Protein AF-A0A396YPC4-F1 (afdb_monomer)

Secondary structure (DSSP, 8-state):
---EEEEEEE-SS-EEEEEEEETTSTTGGG-THHHHHHHHH-GGGTGGGEETT-PPPS----HHHHHHHHHTT----EEETTEEE--TT--B-TTS-BHHHHHHHHHHHHHHHHHHHHHHHTTTHHHHHHHHHTTPPPPSS--EEEEEESSSEEEEETTT--EEEE----

Radius of gyration: 23.17 Å; Cα contacts (8 Å, |Δi|>4): 191; chains: 1; bounding box: 54×30×63 Å

Mean predicted aligned error: 7.87 Å

pLDDT: mean 87.9, std 7.68, range [38.22, 97.25]

Foldseek 3Di:
DFDKDWDWDDDPPDIHGQDIGTPPPPLVVLPLSSVVSCCVPPVVLQVVFWDPPDWDDPDDDDSVVSVVCLVQQHWDWRDDPGITGGDSQQGAHNVGHRPVVVVVVVVCVVCVVVVVVVCVVVVVVVVVVVCVVVVHDDDPDWDWDFDDDDQATWIATDPPRDIDGDHPPD

Solvent-accessible surface area (backbone atoms only — not comparable to full-atom values): 10362 Å² total; per-residue (Å²): 133,89,58,72,40,80,43,68,50,76,59,102,89,50,76,43,80,69,51,78,42,56,64,84,45,83,52,62,93,39,45,62,62,62,55,51,52,42,48,75,76,46,45,75,78,48,52,87,36,48,47,82,96,49,72,70,71,94,76,80,71,53,40,67,54,43,44,54,39,46,77,67,20,48,72,62,70,46,70,57,94,72,45,32,25,50,45,88,78,56,34,40,32,81,85,64,45,47,36,54,62,50,52,52,50,50,53,48,63,66,44,50,61,55,54,52,48,49,39,58,77,54,68,40,47,72,60,53,49,54,29,56,80,68,75,41,84,78,69,99,68,88,53,75,40,84,77,47,79,69,96,33,44,27,34,29,34,71,90,80,63,52,72,45,82,47,59,92,84,128

Nearest PDB structures (foldseek):
  6sve-assembly1_A  TM=3.864E-01  e=3.825E+00  Homo sapiens

Sequence (170 aa):
MRILLLFIFFNPEFAYLIDIRPHNEDYVFAKKQLIEILYSNWPELLEPFRLRGIGRGSLEPNEENRQKLRKLGLNLMITIEDKVYAPIGGGMSSNGTNIMDVFEVDRMLDILPLIQKYFEDTNFNEIKTAFQDNNIPIPTKFELRLVGLGDGFVFREMSSGIQFHWNFSS

Organism: NCBI:txid2202203

Structure (mmCIF, N/CA/C/O backbone):
data_AF-A0A396YPC4-F1
#
_entry.id   AF-A0A396YPC4-F1
#
loop_
_atom_site.group_PDB
_atom_site.id
_atom_site.type_symbol
_atom_site.label_atom_id
_atom_site.label_alt_id
_atom_site.label_comp_id
_atom_site.label_asym_id
_atom_site.label_entity_id
_atom_site.label_seq_id
_atom_site.pdbx_PDB_ins_code
_atom_site.Cartn_x
_atom_site.Cartn_y
_atom_site.Cartn_z
_atom_site.occupancy
_atom_site.B_iso_or_equiv
_atom_site.auth_seq_id
_atom_site.auth_comp_id
_atom_site.auth_asym_id
_atom_site.auth_atom_id
_atom_site.pdbx_PDB_model_num
ATOM 1 N N . MET A 1 1 ? -32.666 -14.624 0.955 1.00 60.09 1 MET A N 1
ATOM 2 C CA . MET A 1 1 ? -31.293 -15.131 0.736 1.00 60.09 1 MET A CA 1
ATOM 3 C C . MET A 1 1 ? -30.358 -14.334 1.633 1.00 60.09 1 MET A C 1
ATOM 5 O O . MET A 1 1 ? -30.443 -13.114 1.598 1.00 60.09 1 MET A O 1
ATOM 9 N N . ARG A 1 2 ? -29.560 -14.975 2.499 1.00 79.12 2 ARG A N 1
ATOM 10 C CA . ARG A 1 2 ? -28.564 -14.269 3.326 1.00 79.12 2 ARG A CA 1
ATOM 11 C C . ARG A 1 2 ? -27.284 -14.134 2.501 1.00 79.12 2 ARG A C 1
ATOM 13 O O . ARG A 1 2 ? -26.717 -15.151 2.124 1.00 79.12 2 ARG A O 1
ATOM 20 N N . ILE A 1 3 ? -26.883 -12.906 2.182 1.00 93.00 3 ILE A N 1
ATOM 21 C CA . ILE A 1 3 ? -25.606 -12.622 1.513 1.00 93.00 3 ILE A CA 1
ATOM 22 C C . ILE A 1 3 ? -24.554 -12.459 2.608 1.00 93.00 3 ILE A C 1
ATOM 24 O O . ILE A 1 3 ? -24.778 -11.715 3.566 1.00 93.00 3 ILE A O 1
ATOM 28 N N . LEU A 1 4 ? -23.442 -13.177 2.482 1.00 96.06 4 LEU A N 1
ATOM 29 C CA . LEU A 1 4 ? -22.326 -13.131 3.421 1.00 96.06 4 LEU A CA 1
ATOM 30 C C . LEU A 1 4 ? -21.133 -12.419 2.781 1.00 96.06 4 LEU A C 1
ATOM 32 O O . LEU A 1 4 ? -20.918 -12.514 1.574 1.00 96.06 4 LEU A O 1
ATOM 36 N N . LEU A 1 5 ? -20.373 -11.723 3.615 1.00 96.00 5 LEU A N 1
ATOM 37 C CA . LEU A 1 5 ? -19.091 -11.114 3.311 1.00 96.00 5 LEU A CA 1
ATOM 38 C C . LEU A 1 5 ? -17.990 -11.923 3.985 1.00 96.00 5 LEU A C 1
ATOM 40 O O . LEU A 1 5 ? -18.077 -12.241 5.171 1.00 96.00 5 LEU A O 1
ATOM 44 N N . LEU A 1 6 ? -16.961 -12.231 3.207 1.00 96.62 6 LEU A N 1
ATOM 45 C CA . LEU A 1 6 ? -15.758 -12.916 3.644 1.00 96.62 6 LEU A CA 1
ATOM 46 C C . LEU A 1 6 ? -14.658 -11.874 3.853 1.00 96.62 6 LEU A C 1
ATOM 48 O O . LEU A 1 6 ? -14.280 -11.186 2.905 1.00 96.62 6 LEU A O 1
ATOM 52 N N . PHE A 1 7 ? -14.157 -11.754 5.080 1.00 96.19 7 PHE A N 1
ATOM 53 C CA . PHE A 1 7 ? -13.071 -10.839 5.418 1.00 96.19 7 PHE A CA 1
ATOM 54 C C . PHE A 1 7 ? -11.758 -11.610 5.499 1.00 96.19 7 PHE A C 1
ATOM 56 O O . PHE A 1 7 ? -11.614 -12.523 6.313 1.00 96.19 7 PHE A O 1
ATOM 63 N N . ILE A 1 8 ? -10.804 -11.234 4.647 1.00 95.69 8 ILE A N 1
ATOM 64 C CA . ILE A 1 8 ? -9.475 -11.845 4.568 1.00 95.69 8 ILE A CA 1
ATOM 65 C C . ILE A 1 8 ? -8.421 -10.740 4.599 1.00 95.69 8 ILE A C 1
ATOM 67 O O . ILE A 1 8 ? -8.576 -9.716 3.932 1.00 95.69 8 ILE A O 1
ATOM 71 N N . PHE A 1 9 ? -7.350 -10.962 5.357 1.00 93.88 9 PHE A N 1
ATOM 72 C CA . PHE A 1 9 ? -6.123 -10.174 5.274 1.00 93.88 9 PHE A CA 1
ATOM 73 C C . PHE A 1 9 ? -5.090 -10.933 4.444 1.00 93.88 9 PHE A C 1
ATOM 75 O O . PHE A 1 9 ? -4.918 -12.134 4.630 1.00 93.88 9 PHE A O 1
ATOM 82 N N . PHE A 1 10 ? -4.395 -10.242 3.547 1.00 91.81 10 PHE A N 1
ATOM 83 C CA . PHE A 1 10 ? -3.354 -10.836 2.713 1.00 91.81 10 PHE A CA 1
ATOM 84 C C . PHE A 1 10 ? -1.998 -10.233 3.054 1.00 91.81 10 PHE A C 1
ATOM 86 O O . PHE A 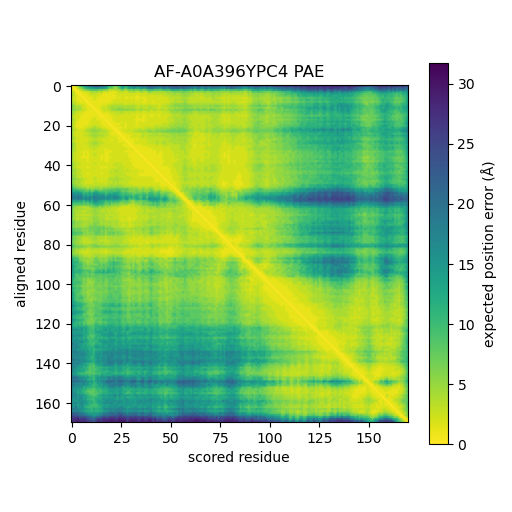1 10 ? -1.878 -9.023 3.245 1.00 91.81 10 PHE A O 1
ATOM 93 N N . ASN A 1 11 ? -0.975 -11.077 3.062 1.00 88.69 11 ASN A N 1
ATOM 94 C CA . ASN A 1 11 ? 0.405 -10.663 2.844 1.00 88.69 11 ASN A CA 1
ATOM 95 C C . ASN A 1 11 ? 0.951 -11.430 1.614 1.00 88.69 11 ASN A C 1
ATOM 97 O O . ASN A 1 11 ? 0.205 -12.216 1.023 1.00 88.69 11 ASN A O 1
ATOM 101 N N . PRO A 1 12 ? 2.208 -11.212 1.187 1.00 88.06 12 PRO A N 1
ATOM 102 C CA . PRO A 1 12 ? 2.747 -11.883 0.001 1.00 88.06 12 PRO A CA 1
ATOM 103 C C . PRO A 1 12 ? 2.733 -13.421 0.049 1.00 88.06 12 PRO A C 1
ATOM 105 O O . PRO A 1 12 ? 2.775 -14.053 -1.002 1.00 88.06 12 PRO A O 1
ATOM 108 N N . GLU A 1 13 ? 2.668 -14.027 1.237 1.00 93.44 13 GLU A N 1
ATOM 109 C CA . GLU A 1 13 ? 2.806 -15.478 1.429 1.00 93.44 13 GLU A CA 1
ATOM 110 C C . GLU A 1 13 ? 1.497 -16.167 1.849 1.00 93.44 13 GLU A C 1
ATOM 112 O O . GLU A 1 13 ? 1.268 -17.332 1.523 1.00 93.44 13 GLU A O 1
ATOM 117 N N . PHE A 1 14 ? 0.622 -15.463 2.568 1.00 95.62 14 PHE A N 1
ATOM 118 C CA . PHE A 1 14 ? -0.506 -16.043 3.287 1.00 95.62 14 PHE A CA 1
ATOM 119 C C . PHE A 1 14 ? -1.787 -15.215 3.154 1.00 95.62 14 PHE A C 1
ATOM 121 O O . PHE A 1 14 ? -1.784 -13.984 3.068 1.00 95.62 14 PHE A O 1
ATOM 128 N N . ALA A 1 15 ? -2.909 -15.931 3.224 1.00 96.56 15 ALA A N 1
ATOM 129 C CA . ALA A 1 15 ? -4.252 -15.382 3.343 1.00 96.56 15 ALA A CA 1
ATOM 130 C C . ALA A 1 15 ? -4.836 -15.761 4.712 1.00 96.56 15 ALA A C 1
ATOM 132 O O . ALA A 1 15 ? -5.013 -16.941 5.017 1.00 96.56 15 ALA A O 1
ATOM 133 N N . TYR A 1 16 ? -5.155 -14.761 5.528 1.00 96.12 16 TYR A N 1
ATOM 134 C CA . TYR A 1 16 ? -5.669 -14.924 6.884 1.00 96.12 16 TYR A CA 1
ATOM 135 C C . TYR A 1 16 ? -7.173 -14.687 6.887 1.00 96.12 16 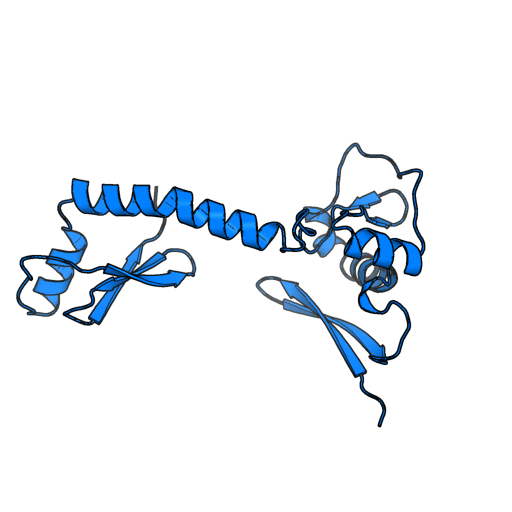TYR A C 1
ATOM 137 O O . TYR A 1 16 ? -7.638 -13.562 6.689 1.00 96.12 16 TYR A O 1
ATOM 145 N N . LEU A 1 17 ? -7.941 -15.752 7.109 1.00 97.12 17 LEU A N 1
ATOM 146 C CA . LEU A 1 17 ? -9.380 -15.651 7.317 1.00 97.12 17 LEU A CA 1
ATOM 147 C C . LEU A 1 17 ? -9.649 -14.909 8.630 1.00 97.12 17 LEU A C 1
ATOM 149 O O . LEU A 1 17 ? -9.339 -15.425 9.700 1.00 97.12 17 LEU A O 1
ATOM 153 N N . ILE A 1 18 ? -10.238 -13.718 8.541 1.00 96.88 18 ILE A N 1
ATOM 154 C CA . ILE A 1 18 ? -10.585 -12.917 9.717 1.00 96.88 18 ILE A CA 1
ATOM 155 C C . ILE A 1 18 ? -11.963 -13.329 10.222 1.00 96.88 18 ILE A C 1
ATOM 157 O O . ILE A 1 18 ? -12.121 -13.683 11.386 1.00 96.88 18 ILE A O 1
ATOM 161 N N . ASP A 1 19 ? -12.974 -13.244 9.352 1.00 97.25 19 ASP A N 1
ATOM 162 C CA . ASP A 1 19 ? -14.366 -13.455 9.744 1.00 97.25 19 ASP A CA 1
ATOM 163 C C . ASP A 1 19 ? -15.300 -13.641 8.535 1.00 97.25 19 ASP A C 1
ATOM 165 O O . ASP A 1 19 ? -14.961 -13.301 7.396 1.00 97.25 19 ASP A O 1
ATOM 169 N N . ILE A 1 20 ? -16.509 -14.136 8.799 1.00 96.81 20 ILE A N 1
ATOM 170 C CA . ILE A 1 20 ? -17.614 -14.228 7.843 1.00 96.81 20 ILE A CA 1
ATOM 171 C C . ILE A 1 20 ? -18.832 -13.528 8.446 1.00 96.81 20 ILE A C 1
ATOM 173 O O . ILE A 1 20 ? -19.405 -13.987 9.434 1.00 96.81 20 ILE A O 1
ATOM 177 N N . ARG A 1 21 ? -19.265 -12.426 7.830 1.00 95.69 21 ARG A N 1
ATOM 178 C CA . ARG A 1 21 ? -20.325 -11.559 8.370 1.00 95.69 21 ARG A CA 1
ATOM 179 C C . ARG A 1 21 ? -21.496 -11.382 7.405 1.00 95.69 21 ARG A C 1
ATOM 181 O O . ARG A 1 21 ? -21.303 -11.463 6.193 1.00 95.69 21 ARG A O 1
ATOM 188 N N . PRO A 1 22 ? -22.721 -11.116 7.887 1.00 95.56 22 PRO A N 1
ATOM 189 C CA . PRO A 1 22 ? -23.830 -10.735 7.018 1.00 95.56 22 PRO A CA 1
ATOM 190 C C . PRO A 1 22 ? -23.544 -9.422 6.279 1.00 95.56 22 PRO A C 1
ATOM 192 O O . PRO A 1 22 ? -23.117 -8.441 6.879 1.00 95.56 22 PRO A O 1
ATOM 195 N N . HIS A 1 23 ? -23.847 -9.359 4.981 1.00 91.31 23 HIS A N 1
ATOM 196 C CA . HIS A 1 23 ? -23.681 -8.129 4.194 1.00 91.31 23 HIS A CA 1
ATOM 197 C C . HIS A 1 23 ? -24.566 -6.974 4.699 1.00 91.31 23 HIS A C 1
ATOM 199 O O . HIS A 1 23 ? -24.257 -5.805 4.490 1.00 91.31 23 HIS A O 1
ATOM 205 N N . ASN A 1 24 ? -25.696 -7.286 5.334 1.00 92.88 24 ASN A N 1
ATOM 206 C CA . ASN A 1 24 ? -26.617 -6.298 5.891 1.00 92.88 24 ASN A CA 1
ATOM 207 C C . ASN A 1 24 ? -26.292 -5.913 7.343 1.00 92.88 24 ASN A C 1
ATOM 209 O O . ASN A 1 24 ? -27.121 -5.275 7.984 1.00 92.88 24 ASN A O 1
ATOM 213 N N . GLU A 1 25 ? -25.142 -6.330 7.878 1.00 94.06 25 GLU A N 1
ATOM 214 C CA . GLU A 1 25 ? -24.683 -5.865 9.182 1.00 94.06 25 GLU A CA 1
ATOM 215 C C . GLU A 1 25 ? -24.299 -4.381 9.105 1.00 94.06 25 GLU A C 1
ATOM 217 O O . GLU A 1 25 ? -23.535 -3.949 8.235 1.00 94.06 25 GLU A O 1
ATOM 222 N N . ASP A 1 26 ? -24.834 -3.592 10.035 1.00 94.25 26 ASP A N 1
ATOM 223 C CA . ASP A 1 26 ? -24.567 -2.162 10.090 1.00 94.25 26 ASP A CA 1
ATOM 224 C C . ASP A 1 26 ? -23.078 -1.896 10.290 1.00 94.25 26 ASP A C 1
ATOM 226 O O . ASP A 1 26 ? -22.430 -2.471 11.169 1.00 94.25 26 ASP A O 1
ATOM 230 N N . TYR A 1 27 ? -22.538 -0.988 9.475 1.00 92.94 27 TYR A N 1
ATOM 231 C CA . TYR A 1 27 ? -21.149 -0.542 9.565 1.00 92.94 27 TYR A CA 1
ATOM 232 C C . TYR A 1 27 ? -20.119 -1.682 9.463 1.00 92.94 27 TYR A C 1
ATOM 234 O O . TYR A 1 27 ? -19.012 -1.532 9.972 1.00 92.94 27 TYR A O 1
ATOM 242 N N . VAL A 1 28 ? -20.442 -2.800 8.792 1.00 92.88 28 VAL A N 1
ATOM 243 C CA . VAL A 1 28 ? -19.601 -4.018 8.747 1.00 92.88 28 VAL A CA 1
ATOM 244 C C . VAL A 1 28 ? -18.135 -3.759 8.350 1.00 92.88 28 VAL A C 1
ATOM 246 O O . VAL A 1 28 ? -17.222 -4.346 8.918 1.00 92.88 28 VAL A O 1
ATOM 249 N N . PHE A 1 29 ? -17.875 -2.800 7.455 1.00 89.75 29 PHE A N 1
ATOM 250 C CA . PHE A 1 29 ? -16.517 -2.412 7.034 1.00 89.75 29 PHE A CA 1
ATOM 251 C C . PHE A 1 29 ? -15.801 -1.428 7.982 1.00 89.75 29 PHE A C 1
ATOM 253 O O . PHE A 1 29 ? -14.622 -1.139 7.795 1.00 89.75 29 PHE A O 1
ATOM 260 N N . ALA A 1 30 ? -16.504 -0.872 8.970 1.00 90.62 30 ALA A N 1
ATOM 261 C CA . ALA A 1 30 ? -15.966 0.030 9.991 1.00 90.62 30 ALA A CA 1
ATOM 262 C C . ALA A 1 30 ? -15.824 -0.650 11.368 1.00 90.62 30 ALA A C 1
ATOM 264 O O . ALA A 1 30 ? -15.438 0.007 12.340 1.00 90.62 30 ALA A O 1
ATOM 265 N N . LYS A 1 31 ? -16.117 -1.957 11.448 1.00 91.69 31 LYS A N 1
ATOM 266 C CA . LYS A 1 31 ? -15.976 -2.779 12.652 1.00 91.69 31 LYS A CA 1
ATOM 267 C C . LYS A 1 31 ? -14.514 -2.843 13.074 1.00 91.69 31 LYS A C 1
ATOM 269 O O . LYS A 1 31 ? -13.700 -3.523 12.451 1.00 91.69 31 LYS A O 1
ATOM 274 N N . LYS A 1 32 ? -14.193 -2.185 14.189 1.00 91.44 32 LYS A N 1
ATOM 275 C CA . LYS A 1 32 ? -12.873 -2.281 14.829 1.00 91.44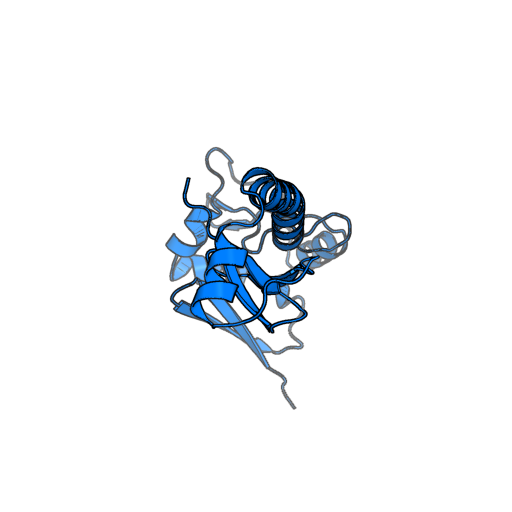 32 LYS A CA 1
ATOM 276 C C . LYS A 1 32 ? -12.516 -3.734 15.169 1.00 91.44 32 LYS A C 1
ATOM 278 O O . LYS A 1 32 ? -11.355 -4.113 15.055 1.00 91.44 32 LYS A O 1
ATOM 283 N N . GLN A 1 33 ? -13.530 -4.544 15.483 1.00 94.00 33 GLN A N 1
ATOM 284 C CA . GLN A 1 33 ? -13.393 -5.960 15.814 1.00 94.00 33 GLN A CA 1
ATOM 285 C C . GLN A 1 33 ? -12.613 -6.762 14.759 1.00 94.00 33 GLN A C 1
ATOM 287 O O . GLN A 1 33 ? -11.858 -7.654 15.125 1.00 94.00 33 GLN A O 1
ATOM 292 N N . LEU A 1 34 ? -12.725 -6.429 13.466 1.00 94.00 34 LEU A N 1
ATOM 293 C CA . LEU A 1 34 ? -11.958 -7.110 12.411 1.00 94.00 34 LEU A CA 1
ATOM 294 C C . LEU A 1 34 ? -10.442 -6.969 12.621 1.00 94.00 34 LEU A C 1
ATOM 296 O O . LEU A 1 34 ? -9.681 -7.898 12.370 1.00 94.00 34 LEU A O 1
ATOM 300 N N . ILE A 1 35 ? -10.005 -5.815 13.124 1.00 93.62 35 ILE A N 1
ATOM 301 C CA . ILE A 1 35 ? -8.595 -5.531 13.412 1.00 93.62 35 ILE A CA 1
ATOM 302 C C . ILE A 1 35 ? -8.191 -6.113 14.766 1.00 93.62 35 ILE A C 1
ATOM 304 O O . ILE A 1 35 ? -7.068 -6.575 14.926 1.00 93.62 35 ILE A O 1
ATOM 308 N N . GLU A 1 36 ? -9.108 -6.141 15.734 1.00 95.00 36 GLU A N 1
ATOM 309 C CA . GLU A 1 36 ? -8.879 -6.796 17.028 1.00 95.00 36 GLU A CA 1
ATOM 310 C C . GLU A 1 36 ? -8.695 -8.313 16.870 1.00 95.00 36 GLU A C 1
ATOM 312 O O . GLU A 1 36 ? -7.857 -8.893 17.556 1.00 95.00 36 GLU A O 1
ATOM 317 N N . ILE A 1 37 ? -9.392 -8.950 15.919 1.00 96.56 37 ILE A N 1
ATOM 318 C CA . ILE A 1 37 ? -9.166 -10.359 15.558 1.00 96.56 37 ILE A CA 1
ATOM 319 C C . ILE A 1 37 ? -7.745 -10.554 15.019 1.00 96.56 37 ILE A C 1
ATOM 321 O O . ILE A 1 37 ? -7.053 -11.465 15.472 1.00 96.56 37 ILE A O 1
ATOM 325 N N . LEU A 1 38 ? -7.288 -9.689 14.102 1.00 95.31 38 LEU A N 1
ATOM 326 C CA . LEU A 1 38 ? -5.906 -9.732 13.610 1.00 95.31 38 LEU A CA 1
ATOM 327 C C . LEU A 1 38 ? -4.906 -9.554 14.755 1.00 95.31 38 LEU A C 1
ATOM 329 O O . LEU A 1 38 ? -3.989 -10.354 14.877 1.00 95.31 38 LEU A O 1
ATOM 333 N N . TYR A 1 39 ? -5.114 -8.570 15.632 1.00 95.62 39 TYR A N 1
ATOM 334 C CA . TYR A 1 39 ? -4.238 -8.328 16.780 1.00 95.62 39 TYR A CA 1
ATOM 335 C C . TYR A 1 39 ? -4.168 -9.526 17.731 1.00 95.62 39 TYR A C 1
ATOM 337 O O . TYR A 1 39 ? -3.092 -9.878 18.199 1.00 95.62 39 TYR A O 1
ATOM 345 N N . SER A 1 40 ? -5.308 -10.157 18.015 1.00 96.94 40 SER A N 1
ATOM 346 C CA . SER A 1 40 ? -5.380 -11.271 18.960 1.00 96.94 40 SER A CA 1
ATOM 347 C C . SER A 1 40 ? -4.742 -12.555 18.434 1.00 96.94 40 SER A C 1
ATOM 349 O O . SER A 1 40 ? -4.305 -13.368 19.244 1.00 96.94 40 SER A O 1
ATOM 351 N N . ASN A 1 41 ? -4.750 -12.778 17.118 1.00 97.00 41 ASN A N 1
ATOM 352 C CA . ASN A 1 41 ? -4.262 -14.024 16.521 1.00 97.00 41 ASN A CA 1
ATOM 353 C C . ASN A 1 41 ? -2.857 -13.876 15.925 1.00 97.00 41 ASN A C 1
ATOM 355 O O . ASN A 1 41 ? -2.054 -14.795 16.046 1.00 97.00 41 ASN A O 1
ATOM 359 N N . TRP A 1 42 ? -2.570 -12.728 15.307 1.00 96.25 42 TRP A N 1
ATOM 360 C CA . TRP A 1 42 ? -1.344 -12.449 14.554 1.00 96.25 42 TRP A CA 1
ATOM 361 C C . TRP A 1 42 ? -0.894 -10.989 14.755 1.00 96.25 42 TRP A C 1
ATOM 363 O O . TRP A 1 42 ? -0.902 -10.190 13.808 1.00 96.25 42 TRP A O 1
ATOM 373 N N . PRO A 1 43 ? -0.532 -10.585 15.987 1.00 94.50 43 PRO A N 1
ATOM 374 C CA . PRO A 1 43 ? -0.134 -9.207 16.287 1.00 94.50 43 PRO A CA 1
ATOM 375 C C . PRO A 1 43 ? 1.040 -8.716 15.427 1.00 94.50 43 PRO A C 1
ATOM 377 O O . PRO A 1 43 ? 1.121 -7.527 15.117 1.00 94.50 43 PRO A O 1
ATOM 380 N N . GLU A 1 44 ? 1.922 -9.617 14.994 1.00 94.81 44 GLU A N 1
ATOM 381 C CA . GLU A 1 44 ? 3.044 -9.339 14.099 1.00 94.81 44 GLU A CA 1
ATOM 382 C C . GLU A 1 44 ? 2.619 -8.737 12.752 1.00 94.81 44 GLU A C 1
ATOM 384 O O . GLU A 1 44 ? 3.357 -7.921 12.201 1.00 94.81 44 GLU A O 1
ATOM 389 N N . LEU A 1 45 ? 1.413 -9.047 12.253 1.00 94.38 45 LEU A N 1
ATOM 390 C CA . LEU A 1 45 ? 0.882 -8.459 11.015 1.00 94.38 45 LEU A CA 1
ATOM 391 C C . LEU A 1 45 ? 0.571 -6.965 11.167 1.00 94.38 45 LEU A C 1
ATOM 393 O O . LEU A 1 45 ? 0.528 -6.232 10.180 1.00 94.38 45 LEU A O 1
ATOM 397 N N . LEU A 1 46 ? 0.348 -6.504 12.400 1.00 94.12 46 LEU A N 1
ATOM 398 C CA . LEU A 1 46 ? 0.018 -5.114 12.703 1.00 94.12 46 LEU A CA 1
ATOM 399 C C . LEU A 1 46 ? 1.243 -4.282 13.095 1.00 94.12 46 LEU A C 1
ATOM 401 O O . LEU A 1 46 ? 1.190 -3.055 13.026 1.00 94.12 46 LEU A O 1
ATOM 405 N N . GLU A 1 47 ? 2.354 -4.911 13.484 1.00 93.50 47 GLU A N 1
ATOM 406 C CA . GLU A 1 47 ? 3.570 -4.203 13.904 1.00 93.50 47 GLU A CA 1
ATOM 407 C C . GLU A 1 47 ? 4.138 -3.229 12.854 1.00 93.50 47 GLU A C 1
ATOM 409 O O . GLU A 1 47 ? 4.540 -2.135 13.260 1.00 93.50 47 GLU A O 1
ATOM 414 N N . PRO A 1 48 ? 4.116 -3.511 11.533 1.00 92.31 48 PRO A N 1
ATOM 415 C CA . PRO A 1 48 ? 4.531 -2.534 10.521 1.00 92.31 48 PRO A CA 1
ATOM 416 C C . PRO A 1 48 ? 3.722 -1.230 10.546 1.00 92.31 48 PRO A C 1
ATOM 418 O O . PRO A 1 48 ? 4.225 -0.177 10.165 1.00 92.31 48 PRO A O 1
ATOM 421 N N . PHE A 1 49 ? 2.478 -1.282 11.027 1.00 92.62 49 PHE A N 1
ATOM 422 C CA . PHE A 1 49 ? 1.576 -0.133 11.116 1.00 92.62 49 PHE A CA 1
ATOM 423 C C . PHE A 1 49 ? 1.611 0.544 12.489 1.00 92.62 49 PHE A C 1
ATOM 425 O O . PHE A 1 49 ? 0.909 1.535 12.707 1.00 92.62 49 PHE A O 1
ATOM 432 N N . ARG A 1 50 ? 2.387 0.017 13.442 1.00 93.75 50 ARG A N 1
ATOM 433 C CA . ARG A 1 50 ? 2.432 0.529 14.809 1.00 93.75 50 ARG A CA 1
ATOM 434 C C . ARG A 1 50 ? 3.150 1.872 14.866 1.00 93.75 50 ARG A C 1
ATOM 436 O O . ARG A 1 50 ? 4.323 1.993 14.517 1.00 93.75 50 ARG A O 1
ATOM 443 N N . LEU A 1 51 ? 2.473 2.867 15.424 1.00 92.31 51 LEU A N 1
ATOM 444 C CA . LEU A 1 51 ? 3.034 4.189 15.663 1.00 92.31 51 LEU A CA 1
ATOM 445 C C . LEU A 1 51 ? 3.699 4.223 17.043 1.00 92.31 51 LEU A C 1
ATOM 447 O O . LEU A 1 51 ? 3.040 4.160 18.082 1.00 92.31 51 LEU A O 1
ATOM 451 N N . ARG A 1 52 ? 5.033 4.294 17.059 1.00 92.81 52 ARG A N 1
ATOM 452 C CA . ARG A 1 52 ? 5.828 4.373 18.295 1.00 92.81 52 ARG A CA 1
ATOM 453 C C . ARG A 1 52 ? 5.936 5.819 18.777 1.00 92.81 52 ARG A C 1
ATOM 455 O O . ARG A 1 52 ? 6.024 6.738 17.973 1.00 92.81 52 ARG A O 1
ATOM 462 N N . GLY A 1 53 ? 5.944 6.010 20.097 1.00 88.19 53 GLY A N 1
ATOM 463 C CA . GLY A 1 53 ? 6.005 7.342 20.715 1.00 88.19 53 GLY A CA 1
ATOM 464 C C . GLY A 1 53 ? 4.675 8.105 20.716 1.00 88.19 53 GLY A C 1
ATOM 465 O O . GLY A 1 53 ? 4.634 9.241 21.177 1.00 88.19 53 GLY A O 1
ATOM 466 N N . ILE A 1 54 ? 3.590 7.483 20.242 1.00 86.19 54 ILE A N 1
ATOM 467 C CA . ILE A 1 54 ? 2.235 8.035 20.291 1.00 86.19 54 ILE A CA 1
ATOM 468 C C . ILE A 1 54 ? 1.458 7.323 21.399 1.00 86.19 54 ILE A C 1
ATOM 470 O O . ILE A 1 54 ? 1.351 6.099 21.407 1.00 86.19 54 ILE A O 1
ATOM 474 N N . GLY A 1 55 ? 0.936 8.099 22.349 1.00 79.12 55 GLY A N 1
ATOM 475 C CA . GLY A 1 55 ? 0.013 7.601 23.366 1.00 79.12 55 GLY A CA 1
ATOM 476 C C . GLY A 1 55 ? -1.409 7.466 22.825 1.00 79.12 55 GLY A C 1
ATOM 477 O O . GLY A 1 55 ? -1.752 8.034 21.788 1.00 79.12 55 GLY A O 1
ATOM 478 N N . ARG A 1 56 ? -2.260 6.737 23.552 1.00 79.50 56 ARG A N 1
ATOM 479 C CA . ARG A 1 56 ? -3.680 6.579 23.214 1.00 79.50 56 ARG A CA 1
ATOM 480 C C . ARG A 1 56 ? -4.341 7.937 22.950 1.00 79.50 56 ARG A C 1
ATOM 482 O O . ARG A 1 56 ? -4.306 8.829 23.797 1.00 79.50 56 ARG A O 1
ATOM 489 N N . GLY A 1 57 ? -4.961 8.069 21.779 1.00 70.50 57 GLY A N 1
ATOM 490 C CA . GLY A 1 57 ? -5.725 9.259 21.422 1.00 70.50 57 GLY A CA 1
ATOM 491 C C . GLY A 1 57 ? -6.949 9.436 22.325 1.00 70.50 57 GLY A C 1
ATOM 492 O O . GLY A 1 57 ? -7.522 8.465 22.819 1.00 70.50 57 GLY A O 1
ATOM 493 N N . SER A 1 58 ? -7.383 10.682 22.517 1.00 69.31 58 SER A N 1
ATOM 494 C CA . SER A 1 58 ? -8.618 10.997 23.251 1.00 69.31 58 SER A CA 1
ATOM 495 C C . SER A 1 58 ? -9.888 10.633 22.472 1.00 69.31 58 SER A C 1
ATOM 497 O O . SER A 1 58 ? -10.963 10.524 23.061 1.00 69.31 58 SER A O 1
ATOM 499 N N . LEU A 1 59 ? -9.775 10.438 21.155 1.00 73.19 59 LEU A N 1
ATOM 500 C CA . LEU A 1 59 ? -10.894 10.182 20.259 1.00 73.19 59 LEU A CA 1
ATOM 501 C C . LEU A 1 59 ? -10.947 8.701 19.854 1.00 73.19 59 LEU A C 1
ATOM 503 O O . LEU A 1 59 ? -10.190 8.256 18.998 1.00 73.19 59 LEU A O 1
ATOM 507 N N . GLU A 1 60 ? -11.897 7.956 20.417 1.00 80.81 60 GLU A N 1
ATOM 508 C CA . GLU A 1 60 ? -12.253 6.598 19.980 1.00 80.81 60 GLU A CA 1
ATOM 509 C C . GLU A 1 60 ? -13.674 6.609 19.394 1.00 80.81 60 GLU A C 1
ATOM 511 O O . GLU A 1 60 ? -14.642 6.327 20.104 1.00 80.81 60 GLU A O 1
ATOM 516 N N . PRO A 1 61 ? -13.845 6.987 18.113 1.00 83.88 61 PRO A N 1
ATOM 517 C CA . PRO A 1 61 ? -15.164 7.024 17.498 1.00 83.88 61 PRO A CA 1
ATOM 518 C C . PRO A 1 61 ? -15.771 5.617 17.422 1.00 83.88 61 PRO A C 1
ATOM 520 O O . PRO A 1 61 ? -15.083 4.636 17.117 1.00 83.88 61 PRO A O 1
ATOM 523 N N . ASN A 1 62 ? -17.081 5.532 17.660 1.00 89.75 62 ASN A N 1
ATOM 524 C CA . ASN A 1 62 ? -17.869 4.332 17.382 1.00 89.75 62 ASN A CA 1
ATOM 525 C C . ASN A 1 62 ? -17.919 4.043 15.865 1.00 89.75 62 ASN A C 1
ATOM 527 O O . ASN A 1 62 ? -17.470 4.843 15.044 1.00 89.75 62 ASN A O 1
ATOM 531 N N . GLU A 1 63 ? -18.465 2.894 15.483 1.00 91.12 63 GLU A N 1
ATOM 532 C CA . GLU A 1 63 ? -18.466 2.402 14.096 1.00 91.12 63 GLU A CA 1
ATOM 533 C C . GLU A 1 63 ? -19.203 3.337 13.126 1.00 91.12 63 GLU A C 1
ATOM 535 O O . GLU A 1 63 ? -18.724 3.591 12.020 1.00 91.12 63 GLU A O 1
ATOM 540 N N . GLU A 1 64 ? -20.318 3.923 13.567 1.00 93.38 64 GLU A N 1
ATOM 541 C CA . GLU A 1 64 ? -21.065 4.922 12.801 1.00 93.38 64 GLU A CA 1
ATOM 542 C C . GLU A 1 64 ? -20.205 6.161 12.517 1.00 93.38 64 GLU A C 1
ATOM 544 O O . GLU A 1 64 ? -20.077 6.598 11.369 1.00 93.38 64 GLU A O 1
ATOM 549 N N . ASN A 1 65 ? -19.570 6.716 13.551 1.00 91.00 65 ASN A N 1
ATOM 550 C CA . ASN A 1 65 ? -18.701 7.879 13.412 1.00 91.00 65 ASN A CA 1
ATOM 551 C C . ASN A 1 65 ? -17.457 7.549 12.583 1.00 91.00 65 ASN A C 1
ATOM 553 O O . ASN A 1 65 ? -17.044 8.370 11.766 1.00 91.00 65 ASN A O 1
ATOM 557 N N . ARG A 1 66 ? -16.899 6.338 12.706 1.00 89.19 66 ARG A N 1
ATOM 558 C CA . ARG A 1 66 ? -15.817 5.855 11.834 1.00 89.19 66 ARG A CA 1
ATOM 559 C C . ARG A 1 66 ? -16.251 5.843 10.372 1.00 89.19 66 ARG A C 1
ATOM 561 O O . ARG A 1 66 ? -15.512 6.344 9.527 1.00 89.19 66 ARG A O 1
ATOM 568 N N . GLN A 1 67 ? -17.448 5.341 10.063 1.00 89.06 67 GLN A N 1
ATOM 569 C CA . GLN A 1 67 ? -17.958 5.356 8.692 1.00 89.06 67 GLN A CA 1
ATOM 570 C C . GLN A 1 67 ? -18.178 6.788 8.183 1.00 89.06 67 GLN A C 1
ATOM 572 O O . GLN A 1 67 ? -17.808 7.086 7.047 1.00 89.06 67 GLN A O 1
ATOM 577 N N . LYS A 1 68 ? -18.746 7.685 9.001 1.00 91.00 68 LYS A N 1
ATOM 578 C CA . LYS A 1 68 ? -18.933 9.102 8.639 1.00 91.00 68 LYS A CA 1
ATOM 579 C C . LYS A 1 68 ? -17.600 9.784 8.330 1.00 91.00 68 LYS A C 1
ATOM 581 O O . LYS A 1 68 ? -17.466 10.394 7.276 1.00 91.00 68 LYS A O 1
ATOM 586 N N . LEU A 1 69 ? -16.605 9.629 9.201 1.00 88.62 69 LEU A N 1
ATOM 587 C CA . LEU A 1 69 ? -15.276 10.220 9.026 1.00 88.62 69 LEU A CA 1
ATOM 588 C C . LEU A 1 69 ? -14.569 9.650 7.790 1.00 88.62 69 LEU A C 1
ATOM 590 O O . LEU A 1 69 ? -14.017 10.411 7.000 1.00 88.62 69 LEU A O 1
ATOM 594 N N . ARG A 1 70 ? -14.695 8.340 7.543 1.00 84.25 70 ARG A N 1
ATOM 595 C CA . ARG A 1 70 ? -14.189 7.711 6.317 1.00 84.25 70 ARG A CA 1
ATOM 596 C C . ARG A 1 70 ? -14.837 8.301 5.059 1.00 84.25 70 ARG A C 1
ATOM 598 O O . ARG A 1 70 ? -14.131 8.574 4.099 1.00 84.25 70 ARG A O 1
ATOM 605 N N . LYS A 1 71 ? -16.155 8.546 5.055 1.00 85.25 71 LYS A N 1
ATOM 606 C CA . LYS A 1 71 ? -16.852 9.199 3.925 1.00 85.25 71 LYS A CA 1
ATOM 607 C C . LYS A 1 71 ? -16.373 10.632 3.666 1.00 85.25 71 LYS A C 1
ATOM 609 O O . LYS A 1 71 ? -16.506 11.108 2.548 1.00 85.25 71 LYS A O 1
ATOM 614 N N . LEU A 1 72 ? -15.815 11.295 4.678 1.00 87.62 72 LEU A N 1
ATOM 615 C CA . LEU A 1 72 ? -15.208 12.622 4.563 1.00 87.62 72 LEU A CA 1
ATOM 616 C C . LEU A 1 72 ? -13.722 12.572 4.156 1.00 87.62 72 LEU A C 1
ATOM 618 O O . LEU A 1 72 ? -13.068 13.609 4.153 1.00 87.62 72 LEU A O 1
ATOM 622 N N . GLY A 1 73 ? -13.172 11.390 3.854 1.00 83.12 73 GLY A N 1
ATOM 623 C CA . GLY A 1 73 ? -11.756 11.225 3.507 1.00 83.12 73 GLY A CA 1
ATOM 624 C C . GLY A 1 73 ? -10.806 11.350 4.701 1.00 83.12 73 GLY A C 1
ATOM 625 O O . GLY A 1 73 ? -9.605 11.524 4.516 1.00 83.12 73 GLY A O 1
ATOM 626 N N . LEU A 1 74 ? -11.317 11.274 5.935 1.00 85.88 74 LEU A N 1
ATOM 627 C CA . LEU A 1 74 ? -10.492 11.368 7.136 1.00 85.88 74 LEU A CA 1
ATOM 628 C C . LEU A 1 74 ? -9.972 9.992 7.554 1.00 85.88 74 LEU A C 1
ATOM 630 O O . LEU A 1 74 ? -10.732 9.034 7.724 1.00 85.88 74 LEU A O 1
ATOM 634 N N . ASN A 1 75 ? -8.661 9.924 7.776 1.00 86.00 75 ASN A N 1
ATOM 635 C CA . ASN A 1 75 ? -7.979 8.725 8.237 1.00 86.00 75 ASN A CA 1
ATOM 636 C C . ASN A 1 75 ? -7.971 8.657 9.758 1.00 86.00 75 ASN A C 1
ATOM 638 O O . ASN A 1 75 ? -7.544 9.589 10.436 1.00 86.00 75 ASN A O 1
ATOM 642 N N . LEU A 1 76 ? -8.429 7.526 10.288 1.00 87.38 76 LEU A N 1
ATOM 643 C CA . LEU A 1 76 ? -8.480 7.286 11.720 1.00 87.38 76 LEU A CA 1
ATOM 644 C C . LEU A 1 76 ? -7.420 6.283 12.128 1.00 87.38 76 LEU A C 1
ATOM 646 O O . LEU A 1 76 ? -7.385 5.162 11.621 1.00 87.38 76 LEU A O 1
ATOM 650 N N . MET A 1 77 ? -6.611 6.690 13.099 1.00 89.50 77 MET A N 1
ATOM 651 C CA . MET A 1 77 ? -5.770 5.768 13.841 1.00 89.50 77 MET A CA 1
ATOM 652 C C . MET A 1 77 ? -6.642 4.766 14.606 1.00 89.50 77 MET A C 1
ATOM 654 O O . MET A 1 77 ? -7.795 5.037 14.971 1.00 89.50 77 MET A O 1
ATOM 658 N N . ILE A 1 78 ? -6.087 3.583 14.826 1.00 89.62 78 ILE A N 1
ATOM 659 C CA . ILE A 1 78 ? -6.746 2.503 15.550 1.00 89.62 78 ILE A CA 1
ATOM 660 C C . ILE A 1 78 ? -5.960 2.277 16.829 1.00 89.62 78 ILE A C 1
ATOM 662 O O . ILE A 1 78 ? -4.793 1.902 16.768 1.00 89.62 78 ILE A O 1
ATOM 666 N N . THR A 1 79 ? -6.587 2.496 17.983 1.00 91.50 79 THR A N 1
ATOM 667 C CA . THR A 1 79 ? -5.980 2.113 19.260 1.00 91.50 79 THR A CA 1
ATOM 668 C C . THR A 1 79 ? -6.469 0.733 19.657 1.00 91.50 79 THR A C 1
ATOM 670 O O . THR A 1 79 ? -7.676 0.517 19.763 1.00 91.50 79 THR A O 1
ATOM 673 N N . ILE A 1 80 ? -5.559 -0.190 19.932 1.00 90.88 80 ILE A N 1
ATOM 674 C CA . ILE A 1 80 ? -5.865 -1.478 20.559 1.00 90.88 80 ILE A CA 1
ATOM 675 C C . ILE A 1 80 ? -5.027 -1.535 21.832 1.00 90.88 80 ILE A C 1
ATOM 677 O O . ILE A 1 80 ? -3.817 -1.340 21.776 1.00 90.88 80 ILE A O 1
ATOM 681 N N . GLU A 1 81 ? -5.687 -1.723 22.978 1.00 87.69 81 GLU A N 1
ATOM 682 C CA . GLU A 1 81 ? -5.068 -1.592 24.305 1.00 87.69 81 GLU A CA 1
ATOM 683 C C . GLU A 1 81 ? -4.408 -0.207 24.492 1.00 87.69 81 GLU A C 1
ATOM 685 O O . GLU A 1 81 ? -5.101 0.816 24.494 1.00 87.69 81 GLU A O 1
ATOM 690 N N . ASP A 1 82 ? -3.088 -0.166 24.650 1.00 88.12 82 ASP A N 1
ATOM 691 C CA . ASP A 1 82 ? -2.248 1.025 24.782 1.00 88.12 82 ASP A CA 1
ATOM 692 C C . ASP A 1 82 ? -1.455 1.349 23.500 1.00 88.12 82 ASP A C 1
ATOM 694 O O . ASP A 1 82 ? -0.682 2.309 23.471 1.00 88.12 82 ASP A O 1
ATOM 698 N N . LYS A 1 83 ? -1.656 0.581 22.422 1.00 91.38 83 LYS A N 1
ATOM 699 C CA . LYS A 1 83 ? -0.927 0.713 21.156 1.00 91.38 83 LYS A CA 1
ATOM 700 C C . LYS A 1 83 ? -1.773 1.419 20.108 1.00 91.38 83 LYS A C 1
ATOM 702 O O . LYS A 1 83 ? -2.949 1.110 19.927 1.00 91.38 83 LYS A O 1
ATOM 707 N N . VAL A 1 84 ? -1.145 2.334 19.375 1.00 92.56 84 VAL A N 1
ATOM 708 C CA . VAL A 1 84 ? -1.771 3.083 18.282 1.00 92.56 84 VAL A CA 1
ATOM 709 C C . VAL A 1 84 ? -1.216 2.601 16.948 1.00 92.56 84 VAL A C 1
ATOM 711 O O . VAL A 1 84 ? -0.003 2.489 16.770 1.00 92.56 84 VAL A O 1
ATOM 714 N N . TYR A 1 85 ? -2.113 2.340 16.005 1.00 92.56 85 TYR A N 1
ATOM 715 C CA . TYR A 1 85 ? -1.801 1.867 14.665 1.00 92.56 85 TYR A CA 1
ATOM 716 C C . TYR A 1 85 ? -2.290 2.866 13.619 1.00 92.56 85 TYR A C 1
ATOM 718 O O . TYR A 1 85 ? -3.387 3.429 13.730 1.00 92.56 85 TYR A O 1
ATOM 726 N N . ALA A 1 86 ? -1.480 3.069 12.583 1.00 91.19 86 ALA A N 1
ATOM 727 C CA . ALA A 1 86 ? -1.908 3.718 11.355 1.00 91.19 86 ALA A CA 1
ATOM 728 C C . ALA A 1 86 ? -3.003 2.881 10.658 1.00 91.19 86 ALA A C 1
ATOM 730 O O . ALA A 1 86 ? -3.139 1.684 10.933 1.00 91.19 86 ALA A O 1
ATOM 731 N N . PRO A 1 87 ? -3.798 3.472 9.748 1.00 88.19 87 PRO A N 1
ATOM 732 C CA . PRO A 1 87 ? -4.756 2.712 8.955 1.00 88.19 87 PRO A CA 1
ATOM 733 C C . PRO A 1 87 ? -4.056 1.590 8.173 1.00 88.19 87 PRO A C 1
ATOM 735 O O . PRO A 1 87 ? -3.281 1.857 7.260 1.00 88.19 87 PRO A O 1
ATOM 738 N N . ILE A 1 88 ? -4.364 0.333 8.500 1.00 84.31 88 ILE A N 1
ATOM 739 C CA . ILE A 1 88 ? -3.670 -0.849 7.950 1.00 84.31 88 ILE A CA 1
ATOM 740 C C . ILE A 1 88 ? -3.795 -1.019 6.426 1.00 84.31 88 ILE A C 1
ATOM 742 O O . ILE A 1 88 ? -3.006 -1.717 5.808 1.00 84.31 88 ILE A O 1
ATOM 746 N N . GLY A 1 89 ? -4.787 -0.376 5.805 1.00 79.00 89 GLY A N 1
ATOM 747 C CA . GLY A 1 89 ? -4.972 -0.355 4.350 1.00 79.00 89 GLY A CA 1
ATOM 748 C C . GLY A 1 89 ? -4.424 0.907 3.682 1.00 79.00 89 GLY A C 1
ATOM 749 O O . GLY A 1 89 ? -4.893 1.249 2.602 1.00 79.00 89 GLY A O 1
ATOM 750 N N . GLY A 1 90 ? -3.554 1.666 4.360 1.00 79.19 90 GLY A N 1
ATOM 751 C CA . GLY A 1 90 ? -2.976 2.922 3.866 1.00 79.19 90 GLY A CA 1
ATOM 752 C C . GLY A 1 90 ? -3.842 4.166 4.059 1.00 79.19 90 GLY A C 1
ATOM 753 O O . GLY A 1 90 ? -3.337 5.283 4.074 1.00 79.19 90 GLY A O 1
ATOM 754 N N . GLY A 1 91 ? -5.146 3.984 4.267 1.00 84.56 91 GLY A N 1
ATOM 755 C CA . GLY A 1 91 ? -6.091 5.090 4.395 1.00 84.56 91 GLY A CA 1
ATOM 756 C C . GLY A 1 91 ? -6.569 5.614 3.041 1.00 84.56 91 GLY A C 1
ATOM 757 O O . GLY A 1 91 ? -6.362 4.989 2.003 1.00 84.56 91 GLY A O 1
ATOM 758 N N . MET A 1 92 ? -7.268 6.745 3.059 1.00 83.94 92 MET A N 1
ATOM 759 C CA . MET A 1 92 ? -7.803 7.408 1.870 1.00 83.94 92 MET A CA 1
ATOM 760 C C . MET A 1 92 ? -7.317 8.852 1.787 1.00 83.94 92 MET A C 1
ATOM 762 O O . MET A 1 92 ? -7.140 9.517 2.807 1.00 83.94 92 MET A O 1
ATOM 766 N N . SER A 1 93 ? -7.095 9.335 0.572 1.00 82.31 93 SER A N 1
ATOM 767 C CA . SER A 1 93 ? -6.817 10.735 0.286 1.00 82.31 93 SER A CA 1
ATOM 768 C C . SER A 1 93 ? -8.085 11.576 0.437 1.00 82.31 93 SER A C 1
ATOM 770 O O . SER A 1 93 ? -9.202 11.052 0.492 1.00 82.31 93 SER A O 1
ATOM 772 N N . SER A 1 94 ? -7.936 12.901 0.434 1.00 78.00 94 SER A N 1
ATOM 773 C CA . SER A 1 94 ? -9.078 13.823 0.501 1.00 78.00 94 SER A CA 1
ATOM 774 C C . SER A 1 94 ? -10.050 13.681 -0.678 1.00 78.00 94 SER A C 1
ATOM 776 O O . SER A 1 94 ? -11.201 14.085 -0.562 1.00 78.00 94 SER A O 1
ATOM 778 N N . ASN A 1 95 ? -9.609 13.095 -1.799 1.00 81.25 95 ASN A N 1
ATOM 779 C CA . ASN A 1 95 ? -10.455 12.797 -2.959 1.00 81.25 95 ASN A CA 1
ATOM 780 C C . ASN A 1 95 ? -1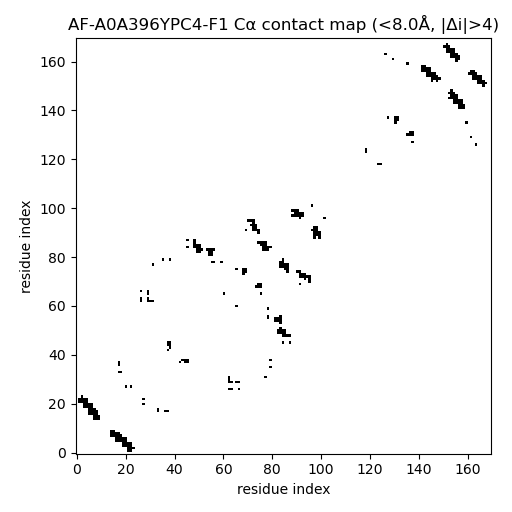1.043 11.366 -2.925 1.00 81.25 95 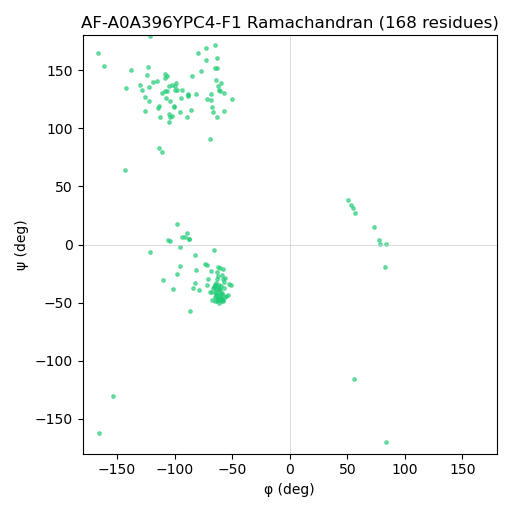ASN A C 1
ATOM 782 O O . ASN A 1 95 ? -11.650 10.914 -3.890 1.00 81.25 95 ASN A O 1
ATOM 786 N N . GLY A 1 96 ? -10.846 10.627 -1.826 1.00 80.50 96 GLY A N 1
ATOM 787 C CA . GLY A 1 96 ? -11.397 9.285 -1.611 1.00 80.50 96 GLY A CA 1
ATOM 788 C C . GLY A 1 96 ? -10.596 8.129 -2.221 1.00 80.50 96 GLY A C 1
ATOM 789 O O . GLY A 1 96 ? -10.998 6.979 -2.062 1.00 80.50 96 GLY A O 1
ATOM 790 N N . THR A 1 97 ? -9.468 8.396 -2.883 1.00 84.31 97 THR A N 1
ATOM 791 C CA . THR A 1 97 ? -8.577 7.359 -3.438 1.00 84.31 97 THR A CA 1
ATOM 792 C C . THR A 1 97 ? -7.737 6.720 -2.333 1.00 84.31 97 THR A C 1
ATOM 794 O O . THR A 1 97 ? -7.389 7.400 -1.370 1.00 84.31 97 THR A O 1
ATOM 797 N N . ASN A 1 98 ? -7.367 5.442 -2.450 1.00 85.31 98 ASN A N 1
ATOM 798 C CA . ASN A 1 98 ? -6.410 4.835 -1.522 1.00 85.31 98 ASN A CA 1
ATOM 799 C C . ASN A 1 98 ? -5.051 5.560 -1.601 1.00 85.31 98 ASN A C 1
ATOM 801 O O . ASN A 1 98 ? -4.555 5.827 -2.692 1.00 85.31 98 ASN A O 1
ATOM 805 N N . ILE A 1 99 ? -4.456 5.894 -0.452 1.00 86.44 99 ILE A N 1
ATOM 806 C CA . ILE A 1 99 ? -3.169 6.610 -0.406 1.00 86.44 99 ILE A CA 1
ATOM 807 C C . ILE A 1 99 ? -2.024 5.765 -0.980 1.00 86.44 99 ILE A C 1
ATOM 809 O O . ILE A 1 99 ? -1.159 6.312 -1.656 1.00 86.44 99 ILE A O 1
ATOM 813 N N . MET A 1 100 ? -2.025 4.450 -0.757 1.00 85.38 100 MET A N 1
ATOM 814 C CA . MET A 1 100 ? -0.981 3.562 -1.282 1.00 85.38 100 MET A CA 1
ATOM 815 C C . MET A 1 100 ? -1.031 3.478 -2.804 1.00 85.38 100 MET A C 1
ATOM 817 O O . MET A 1 100 ? 0.020 3.482 -3.433 1.00 85.38 100 MET A O 1
ATOM 821 N N . ASP A 1 101 ? -2.230 3.480 -3.393 1.00 86.25 101 ASP A N 1
ATOM 822 C CA . ASP A 1 101 ? -2.387 3.498 -4.851 1.00 86.25 101 ASP A CA 1
ATOM 823 C C . ASP A 1 101 ? -1.832 4.800 -5.440 1.00 86.25 101 ASP A C 1
ATOM 825 O O . ASP A 1 101 ? -1.153 4.779 -6.463 1.00 86.25 101 ASP A O 1
ATOM 829 N N . VAL A 1 102 ? -2.089 5.937 -4.779 1.00 87.88 102 VAL A N 1
ATOM 830 C CA . VAL A 1 102 ? -1.543 7.238 -5.195 1.00 87.88 102 VAL A CA 1
ATOM 831 C C . VAL A 1 102 ? -0.021 7.229 -5.105 1.00 87.88 102 VAL A C 1
ATOM 833 O O . VAL A 1 102 ? 0.636 7.582 -6.077 1.00 87.88 102 VAL A O 1
ATOM 836 N N . PHE A 1 103 ? 0.542 6.770 -3.984 1.00 86.75 103 PHE A N 1
ATOM 837 C CA . PHE A 1 103 ? 1.993 6.686 -3.828 1.00 86.75 103 PHE A CA 1
ATOM 838 C C . PHE A 1 103 ? 2.646 5.761 -4.848 1.00 86.75 103 PHE A C 1
ATOM 840 O O . PHE A 1 103 ? 3.724 6.088 -5.337 1.00 86.75 103 PHE A O 1
ATOM 847 N N . GLU A 1 104 ? 2.019 4.638 -5.198 1.00 85.38 104 GLU A N 1
ATOM 848 C CA . GLU A 1 104 ? 2.579 3.751 -6.215 1.00 85.38 104 GLU A CA 1
ATOM 849 C C . GLU A 1 104 ? 2.528 4.387 -7.607 1.00 85.38 104 GLU A C 1
ATOM 851 O O . GLU A 1 104 ? 3.512 4.320 -8.342 1.00 85.38 104 GLU A O 1
ATOM 856 N N . VAL A 1 105 ? 1.435 5.072 -7.958 1.00 87.88 105 VAL A N 1
ATOM 857 C CA . VAL A 1 105 ? 1.356 5.815 -9.225 1.00 87.88 105 VAL A CA 1
ATOM 858 C C . VAL A 1 105 ? 2.397 6.932 -9.273 1.00 87.88 105 VAL A C 1
ATOM 860 O O . VAL A 1 105 ? 3.105 7.039 -10.272 1.00 87.88 105 VAL A O 1
ATOM 863 N N . ASP A 1 106 ? 2.535 7.724 -8.210 1.00 89.88 106 ASP A N 1
ATOM 864 C CA . ASP A 1 106 ? 3.534 8.795 -8.135 1.00 89.88 106 ASP A CA 1
ATOM 865 C C . ASP A 1 106 ? 4.952 8.221 -8.273 1.00 89.88 106 ASP A C 1
ATOM 867 O O . ASP A 1 106 ? 5.725 8.672 -9.118 1.00 89.88 106 ASP A O 1
ATOM 871 N N . ARG A 1 107 ? 5.260 7.136 -7.547 1.00 86.69 107 ARG A N 1
ATOM 872 C CA . ARG A 1 107 ? 6.536 6.414 -7.658 1.00 86.69 107 ARG A CA 1
ATOM 873 C C . ARG A 1 107 ? 6.807 5.972 -9.095 1.00 86.69 107 ARG A C 1
ATOM 875 O O . ARG A 1 107 ? 7.924 6.122 -9.587 1.00 86.69 107 ARG A O 1
ATOM 882 N N . MET A 1 108 ? 5.807 5.423 -9.782 1.00 86.25 108 MET A N 1
ATOM 883 C CA . MET A 1 108 ? 5.940 5.017 -11.181 1.00 86.25 108 MET A CA 1
ATOM 884 C C . MET A 1 108 ? 6.196 6.214 -12.102 1.00 86.25 108 MET A C 1
ATOM 886 O O . MET A 1 108 ? 7.067 6.133 -12.969 1.00 86.25 108 MET A O 1
ATOM 890 N N . LEU A 1 109 ? 5.459 7.313 -11.925 1.00 89.62 109 LEU A N 1
ATOM 891 C CA . LEU A 1 109 ? 5.611 8.525 -12.731 1.00 89.62 109 LEU A CA 1
ATOM 892 C C . LEU A 1 109 ? 6.980 9.184 -12.534 1.00 89.62 109 LEU A C 1
ATOM 894 O O . LEU A 1 109 ? 7.542 9.680 -13.508 1.00 89.62 109 LEU A O 1
ATOM 898 N N . ASP A 1 110 ? 7.543 9.124 -11.328 1.00 89.81 110 ASP A N 1
ATOM 899 C CA . ASP A 1 110 ? 8.890 9.621 -11.032 1.00 89.81 110 ASP A CA 1
ATOM 900 C C . ASP A 1 110 ? 9.988 8.734 -11.645 1.00 89.81 110 ASP A C 1
ATOM 902 O O . ASP A 1 110 ? 11.031 9.220 -12.088 1.00 89.81 110 ASP A O 1
ATOM 906 N N . ILE A 1 111 ? 9.756 7.420 -11.703 1.00 87.81 111 ILE A N 1
ATOM 907 C CA . ILE A 1 111 ? 10.722 6.438 -12.208 1.00 87.81 111 ILE A CA 1
ATOM 908 C C . ILE A 1 111 ? 10.767 6.388 -13.740 1.00 87.81 111 ILE A C 1
ATOM 910 O O . ILE A 1 111 ? 11.846 6.240 -14.319 1.00 87.81 111 ILE A O 1
ATOM 914 N N . LEU A 1 112 ? 9.621 6.490 -14.416 1.00 88.31 112 LEU A N 1
ATOM 915 C CA . LEU A 1 112 ? 9.533 6.325 -15.872 1.00 88.31 112 LEU A CA 1
ATOM 916 C C . LEU A 1 112 ? 10.501 7.233 -16.665 1.00 88.31 112 LEU A C 1
ATOM 918 O O . LEU A 1 112 ? 11.168 6.717 -17.568 1.00 88.31 112 LEU A O 1
ATOM 922 N N . PRO A 1 113 ? 10.667 8.529 -16.330 1.00 89.88 113 PRO A N 1
ATOM 923 C CA . PRO A 1 113 ? 11.653 9.391 -16.980 1.00 89.88 113 PRO A CA 1
ATOM 924 C C . PRO A 1 113 ? 13.100 8.921 -16.792 1.00 89.88 113 PRO A C 1
ATOM 926 O O . PRO A 1 113 ? 13.910 9.056 -17.708 1.00 89.88 113 PRO A O 1
ATOM 929 N N . LEU A 1 114 ? 13.436 8.348 -15.630 1.00 89.69 114 LEU A N 1
ATOM 930 C CA . LEU A 1 114 ? 14.778 7.821 -15.361 1.00 89.69 114 LEU A CA 1
ATOM 931 C C . LEU A 1 114 ? 15.070 6.594 -16.227 1.00 89.69 114 LEU A C 1
ATOM 933 O O . LEU A 1 114 ? 16.161 6.479 -16.781 1.00 89.69 114 LEU A O 1
ATOM 937 N N . ILE A 1 115 ? 14.080 5.714 -16.395 1.00 88.31 115 ILE A N 1
ATOM 938 C CA . ILE A 1 115 ? 14.188 4.548 -17.279 1.00 88.31 115 ILE A CA 1
ATOM 939 C C . ILE A 1 115 ? 14.340 4.992 -18.738 1.00 88.31 115 ILE A C 1
ATOM 941 O O . ILE A 1 115 ? 15.204 4.485 -19.452 1.00 88.31 115 ILE A O 1
ATOM 945 N N . GLN A 1 116 ? 13.534 5.960 -19.188 1.00 88.12 116 GLN A N 1
ATOM 946 C CA . GLN A 1 116 ? 13.663 6.503 -20.540 1.00 88.12 116 GLN A CA 1
ATOM 947 C C . GLN A 1 116 ? 15.069 7.068 -20.769 1.00 88.12 116 GLN A C 1
ATOM 949 O O . GLN A 1 116 ? 15.719 6.713 -21.752 1.00 88.12 116 GLN A O 1
ATOM 954 N N . LYS A 1 117 ? 15.556 7.891 -19.834 1.00 90.88 117 LYS A N 1
ATOM 955 C CA . LYS A 1 117 ? 16.900 8.461 -19.903 1.00 90.88 117 LYS A CA 1
ATOM 956 C C . LYS A 1 117 ? 17.977 7.378 -19.959 1.00 90.88 117 LYS A C 1
ATOM 958 O O . LYS A 1 117 ? 18.904 7.499 -20.750 1.00 90.88 117 LYS A O 1
ATOM 963 N N . TYR A 1 118 ? 17.849 6.314 -19.169 1.00 88.94 118 TYR A N 1
ATOM 964 C CA . TYR A 1 118 ? 18.774 5.185 -19.221 1.00 88.94 118 TYR A CA 1
ATOM 965 C C . TYR A 1 118 ? 18.832 4.550 -20.620 1.00 88.94 118 TYR A C 1
ATOM 967 O O . TYR A 1 118 ? 19.920 4.327 -21.157 1.00 88.94 118 TYR A O 1
ATOM 975 N N . PHE A 1 119 ? 17.680 4.282 -21.243 1.00 87.19 119 PHE A N 1
ATOM 976 C CA . PHE A 1 119 ? 17.651 3.707 -22.589 1.00 87.19 119 PHE A CA 1
ATOM 977 C C . PHE A 1 119 ? 18.248 4.651 -23.637 1.00 87.19 119 PHE A C 1
ATOM 979 O O . PHE A 1 119 ? 18.960 4.199 -24.533 1.00 87.19 119 PHE A O 1
ATOM 986 N N . GLU A 1 120 ? 18.005 5.956 -23.519 1.00 89.12 120 GLU A N 1
ATOM 987 C CA . GLU A 1 120 ? 18.603 6.965 -24.396 1.00 89.12 120 GLU A CA 1
ATOM 988 C C . GLU A 1 120 ? 20.129 7.042 -24.219 1.00 89.12 120 GLU A C 1
ATOM 990 O O . GLU A 1 120 ? 20.865 6.954 -25.205 1.00 89.12 120 GLU A O 1
ATOM 995 N N . ASP A 1 121 ? 20.614 7.124 -22.976 1.00 91.88 121 ASP A N 1
ATOM 996 C CA . ASP A 1 121 ? 22.040 7.226 -22.638 1.00 91.88 121 ASP A CA 1
ATOM 997 C C . ASP A 1 121 ? 22.820 5.961 -23.051 1.00 91.88 121 ASP A C 1
ATOM 999 O O . ASP A 1 121 ? 23.976 6.039 -23.469 1.00 91.88 121 ASP A O 1
ATOM 1003 N N . THR A 1 122 ? 22.181 4.789 -22.993 1.00 88.19 122 THR A N 1
ATOM 1004 C CA . THR A 1 122 ? 22.749 3.513 -23.465 1.00 88.19 122 THR A CA 1
ATOM 1005 C C . THR A 1 122 ? 22.491 3.243 -24.946 1.00 88.19 122 THR A C 1
ATOM 1007 O O . THR A 1 122 ? 22.835 2.169 -25.442 1.00 88.19 122 THR A O 1
ATOM 1010 N N . ASN A 1 123 ? 21.895 4.191 -25.678 1.00 88.12 123 ASN A N 1
ATOM 1011 C CA . ASN A 1 123 ? 21.533 4.056 -27.090 1.00 88.12 123 ASN A CA 1
ATOM 1012 C C . ASN A 1 123 ? 20.740 2.765 -27.384 1.00 88.12 123 ASN A C 1
ATOM 1014 O O . ASN A 1 123 ? 20.944 2.116 -28.416 1.00 88.12 123 ASN A O 1
ATOM 1018 N N . PHE A 1 124 ? 19.842 2.383 -26.474 1.00 87.44 124 PHE A N 1
ATOM 1019 C CA . PHE A 1 124 ? 18.976 1.205 -26.564 1.00 87.44 124 PHE A CA 1
ATOM 1020 C C . PHE A 1 124 ? 19.746 -0.108 -26.795 1.00 87.44 124 PHE A C 1
ATOM 1022 O O . PHE A 1 124 ? 19.243 -1.006 -27.472 1.00 87.44 124 PHE A O 1
ATOM 1029 N N . ASN A 1 125 ? 20.979 -0.222 -26.287 1.00 88.00 125 ASN A N 1
ATOM 1030 C CA . ASN A 1 125 ? 21.857 -1.362 -26.571 1.00 88.00 125 ASN A CA 1
ATOM 1031 C C . ASN A 1 125 ? 21.217 -2.708 -26.212 1.00 88.00 125 ASN A C 1
ATOM 1033 O O . ASN A 1 125 ? 21.234 -3.614 -27.034 1.00 88.00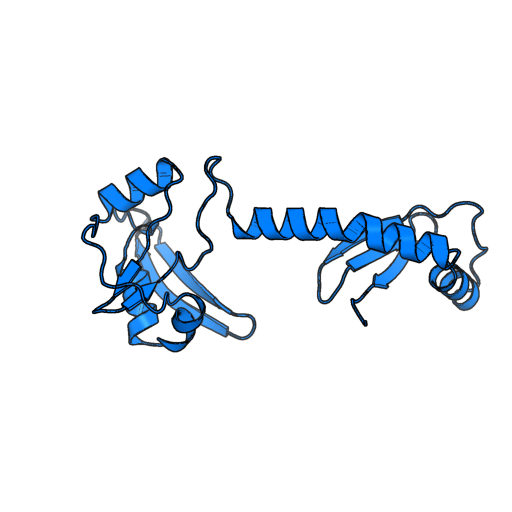 125 ASN A O 1
ATOM 1037 N N . GLU A 1 126 ? 20.593 -2.824 -25.041 1.00 83.50 126 GLU A N 1
ATOM 1038 C CA . GLU A 1 126 ? 19.936 -4.065 -24.604 1.00 83.50 126 GLU A CA 1
ATOM 1039 C C . GLU A 1 126 ? 18.813 -4.498 -25.558 1.00 83.50 126 GLU A C 1
ATOM 1041 O O . GLU A 1 126 ? 18.684 -5.674 -25.899 1.00 83.50 126 GLU A O 1
ATOM 1046 N N . ILE A 1 127 ? 18.043 -3.529 -26.058 1.00 84.62 127 ILE A N 1
ATOM 1047 C CA . ILE A 1 127 ? 16.968 -3.767 -27.024 1.00 84.62 127 ILE A CA 1
ATOM 1048 C C . ILE A 1 127 ? 17.561 -4.226 -28.353 1.00 84.62 127 ILE A C 1
ATOM 1050 O O . ILE A 1 127 ? 17.127 -5.229 -28.912 1.00 84.62 127 ILE A O 1
ATOM 1054 N N . LYS A 1 128 ? 18.591 -3.533 -28.847 1.00 87.69 128 LYS A N 1
ATOM 1055 C CA . LYS A 1 128 ? 19.279 -3.899 -30.092 1.00 87.69 128 LYS A CA 1
ATOM 1056 C C . LYS A 1 128 ? 19.863 -5.310 -30.025 1.00 87.69 128 LYS A C 1
ATOM 1058 O O . LYS A 1 128 ? 19.697 -6.055 -30.987 1.00 87.69 128 LYS A O 1
ATOM 1063 N N . THR A 1 129 ? 20.479 -5.683 -28.903 1.00 88.12 129 THR A N 1
ATOM 1064 C CA . THR A 1 129 ? 20.993 -7.040 -28.675 1.00 88.12 129 THR A CA 1
ATOM 1065 C C . THR A 1 129 ? 19.870 -8.070 -28.763 1.00 88.12 129 THR A C 1
ATOM 1067 O O . THR A 1 129 ? 19.993 -9.035 -29.508 1.00 88.12 129 THR A O 1
ATOM 1070 N N . ALA A 1 130 ? 18.719 -7.832 -28.126 1.00 86.19 130 ALA A N 1
ATOM 1071 C CA . ALA A 1 130 ? 17.593 -8.762 -28.212 1.00 86.19 130 ALA A CA 1
ATOM 1072 C C . ALA A 1 130 ? 17.056 -8.936 -29.645 1.00 86.19 130 ALA A C 1
ATOM 1074 O O . ALA A 1 130 ? 16.685 -10.042 -30.034 1.00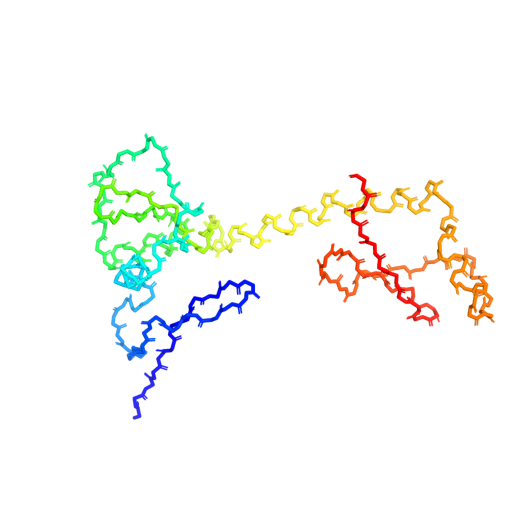 86.19 130 ALA A O 1
ATOM 1075 N N . PHE A 1 131 ? 17.028 -7.873 -30.455 1.00 89.06 131 PHE A N 1
ATOM 1076 C CA . PHE A 1 131 ? 16.672 -7.980 -31.876 1.00 89.06 131 PHE A CA 1
ATOM 1077 C C . PHE A 1 131 ? 17.677 -8.844 -32.647 1.00 89.06 131 PHE A C 1
ATOM 1079 O O . PHE A 1 131 ? 17.270 -9.705 -33.427 1.00 89.06 131 PHE A O 1
ATOM 1086 N N . GLN A 1 132 ? 18.975 -8.645 -32.400 1.00 88.62 132 GLN A N 1
ATOM 1087 C CA . GLN A 1 132 ? 20.042 -9.437 -33.016 1.00 88.62 132 GLN A CA 1
ATOM 1088 C C . GLN A 1 132 ? 19.939 -10.916 -32.633 1.00 88.62 132 GLN A C 1
ATOM 1090 O O . GLN A 1 132 ? 19.941 -11.762 -33.522 1.00 88.62 132 GLN A O 1
ATOM 1095 N N . ASP A 1 133 ? 19.761 -11.220 -31.347 1.00 89.56 133 ASP A N 1
ATOM 1096 C CA . ASP A 1 133 ? 19.658 -12.592 -30.834 1.00 89.56 133 ASP A CA 1
ATOM 1097 C C . ASP A 1 133 ? 18.437 -13.342 -31.390 1.00 89.56 133 ASP A C 1
ATOM 1099 O O . ASP A 1 133 ? 18.468 -14.560 -31.565 1.00 89.56 133 ASP A O 1
ATOM 1103 N N . ASN A 1 134 ? 17.362 -12.616 -31.712 1.00 86.62 134 ASN A N 1
ATOM 1104 C CA . ASN A 1 134 ? 16.154 -13.171 -32.327 1.00 86.62 134 ASN A CA 1
ATOM 1105 C C . ASN A 1 134 ? 16.181 -13.135 -33.868 1.00 86.62 134 ASN A C 1
ATOM 1107 O O . ASN A 1 134 ? 15.180 -13.471 -34.501 1.00 86.62 134 ASN A O 1
ATOM 1111 N N . ASN A 1 135 ? 17.301 -12.742 -34.490 1.00 89.38 135 ASN A N 1
ATOM 1112 C CA . ASN A 1 135 ? 17.442 -12.565 -35.941 1.00 89.38 135 ASN A CA 1
ATOM 1113 C C . ASN A 1 135 ? 16.371 -11.639 -36.558 1.00 89.38 135 ASN A C 1
ATOM 1115 O O . ASN A 1 135 ? 15.937 -11.841 -37.696 1.00 89.38 135 ASN A O 1
ATOM 1119 N N . ILE A 1 136 ? 15.942 -10.615 -35.816 1.00 87.75 136 ILE A N 1
ATOM 1120 C CA . ILE A 1 136 ? 14.959 -9.623 -36.261 1.00 87.75 136 ILE A CA 1
ATOM 1121 C C . ILE A 1 136 ? 15.697 -8.349 -36.706 1.00 87.75 136 ILE A C 1
ATOM 1123 O O . ILE A 1 136 ? 16.561 -7.855 -35.979 1.00 87.75 136 ILE A O 1
ATOM 1127 N N . PRO A 1 137 ? 15.367 -7.767 -37.876 1.00 86.88 137 PRO A N 1
ATOM 1128 C CA . PRO A 1 137 ? 15.930 -6.487 -38.293 1.00 86.88 137 PRO A CA 1
ATOM 1129 C C . PRO A 1 137 ? 15.657 -5.383 -37.267 1.00 86.88 137 PRO A C 1
ATOM 1131 O O . PRO A 1 137 ? 14.515 -5.171 -36.862 1.00 86.88 137 PRO A O 1
ATOM 1134 N N . ILE A 1 138 ? 16.703 -4.651 -36.880 1.00 87.81 138 ILE A N 1
ATOM 1135 C CA . ILE A 1 138 ? 16.583 -3.533 -35.939 1.00 87.81 138 ILE A CA 1
ATOM 1136 C C . ILE A 1 138 ? 15.809 -2.386 -36.617 1.00 87.81 138 ILE A C 1
ATOM 1138 O O . ILE A 1 138 ? 16.235 -1.919 -37.679 1.00 87.81 138 ILE A O 1
ATOM 1142 N N . PRO A 1 139 ? 14.700 -1.901 -36.032 1.00 86.56 139 PRO A N 1
ATOM 1143 C CA . PRO A 1 139 ? 13.938 -0.794 -36.589 1.00 86.56 139 PRO A CA 1
ATOM 1144 C C . PRO A 1 139 ? 14.676 0.539 -36.412 1.00 86.56 139 PRO A C 1
ATOM 1146 O O . PRO A 1 139 ? 15.517 0.711 -35.532 1.00 86.56 139 PRO A O 1
ATOM 1149 N N . THR A 1 140 ? 14.318 1.533 -37.226 1.00 85.25 140 THR A N 1
ATOM 1150 C CA . THR A 1 140 ? 14.859 2.901 -37.115 1.00 85.25 140 THR A CA 1
ATOM 1151 C C . THR A 1 140 ? 14.295 3.679 -35.925 1.00 85.25 140 THR A C 1
ATOM 1153 O O . THR A 1 140 ? 14.869 4.690 -35.525 1.00 85.25 140 THR A O 1
ATOM 1156 N N . LYS A 1 141 ? 13.175 3.220 -35.357 1.00 87.12 141 LYS A N 1
ATOM 1157 C CA . LYS A 1 141 ? 12.513 3.796 -34.186 1.00 87.12 141 LYS A CA 1
ATOM 1158 C C . LYS A 1 141 ? 11.969 2.670 -33.312 1.00 87.12 141 LYS A C 1
ATOM 1160 O O . LYS A 1 141 ? 11.306 1.776 -33.826 1.00 87.12 141 LYS A O 1
ATOM 1165 N N . PHE A 1 142 ? 12.196 2.763 -32.006 1.00 86.81 142 PHE A N 1
ATOM 1166 C CA . PHE A 1 142 ? 11.563 1.889 -31.022 1.00 86.81 142 PHE A CA 1
ATOM 1167 C C . PHE A 1 142 ? 10.283 2.540 -30.485 1.00 86.81 142 PHE A C 1
ATOM 1169 O O . PHE A 1 142 ? 10.287 3.719 -30.125 1.00 86.81 142 PHE A O 1
ATOM 1176 N N . GLU A 1 143 ? 9.191 1.779 -30.419 1.00 90.44 143 GLU A N 1
ATOM 1177 C CA . GLU A 1 143 ? 7.998 2.141 -29.648 1.00 90.44 143 GLU A CA 1
ATOM 1178 C C . GLU A 1 143 ? 7.876 1.159 -28.485 1.00 90.44 143 GLU A C 1
ATOM 1180 O O . GLU A 1 143 ? 7.587 -0.019 -28.691 1.00 90.44 143 GLU A O 1
ATOM 1185 N N . LEU A 1 144 ? 8.117 1.646 -27.268 1.00 89.06 144 LEU A N 1
ATOM 1186 C CA . LEU A 1 144 ? 8.062 0.845 -26.048 1.00 89.06 144 LEU A CA 1
ATOM 1187 C C . LEU A 1 144 ? 6.791 1.170 -25.270 1.00 89.06 144 LEU A C 1
ATOM 1189 O O . LEU A 1 144 ? 6.446 2.338 -25.088 1.00 89.06 144 LEU A O 1
ATOM 1193 N N . ARG A 1 145 ? 6.114 0.137 -24.770 1.00 91.25 145 ARG A N 1
ATOM 1194 C CA . ARG A 1 145 ? 4.995 0.281 -23.832 1.00 91.25 145 ARG A CA 1
ATOM 1195 C C . ARG A 1 145 ? 5.268 -0.473 -22.552 1.00 91.25 145 ARG A C 1
ATOM 1197 O O . ARG A 1 145 ? 5.664 -1.633 -22.597 1.00 91.25 145 ARG A O 1
ATOM 1204 N N . LEU A 1 146 ? 4.987 0.165 -21.423 1.00 89.44 146 LEU A N 1
ATOM 1205 C CA . LEU A 1 146 ? 4.889 -0.526 -20.147 1.00 89.44 146 LEU A CA 1
ATOM 1206 C C . LEU A 1 146 ? 3.663 -1.449 -20.188 1.00 89.44 146 LEU A C 1
ATOM 1208 O O . LEU A 1 146 ? 2.542 -0.984 -20.390 1.00 89.44 146 LEU A O 1
ATOM 1212 N N . VAL A 1 147 ? 3.883 -2.753 -20.043 1.00 91.25 147 VAL A N 1
ATOM 1213 C CA . VAL A 1 147 ? 2.833 -3.784 -20.135 1.00 91.25 147 VAL A CA 1
ATOM 1214 C C . VAL A 1 147 ? 2.706 -4.630 -18.874 1.00 91.25 147 VAL A C 1
ATOM 1216 O O . VAL A 1 147 ? 1.792 -5.445 -18.784 1.00 91.25 147 VAL A O 1
ATOM 1219 N N . GLY A 1 148 ? 3.605 -4.457 -17.909 1.00 86.69 148 GLY A N 1
ATOM 1220 C CA . GLY A 1 148 ? 3.585 -5.220 -16.673 1.00 86.69 148 GLY A CA 1
ATOM 1221 C C . GLY A 1 148 ? 4.400 -4.564 -15.572 1.00 86.69 148 GLY A C 1
ATOM 1222 O O . GLY A 1 148 ? 5.351 -3.825 -15.834 1.00 86.69 148 GLY A O 1
ATOM 1223 N N . LEU A 1 149 ? 3.994 -4.870 -14.346 1.00 80.69 149 LEU A N 1
ATOM 1224 C CA . LEU A 1 149 ? 4.644 -4.486 -13.102 1.00 80.69 149 LEU A CA 1
ATOM 1225 C C . LEU A 1 149 ? 4.827 -5.762 -12.274 1.00 80.69 149 LEU A C 1
ATOM 1227 O O . LEU A 1 149 ? 3.899 -6.566 -12.176 1.00 80.69 149 LEU A O 1
ATOM 1231 N N . GLY A 1 150 ? 6.024 -5.955 -11.731 1.00 71.88 150 GLY A N 1
ATOM 1232 C CA . GLY A 1 150 ? 6.393 -7.064 -10.846 1.00 71.88 150 GLY A CA 1
ATOM 1233 C C . GLY A 1 150 ? 7.549 -6.627 -9.948 1.00 71.88 150 GLY A C 1
ATOM 1234 O O . GLY A 1 150 ? 7.518 -5.517 -9.426 1.00 71.88 150 GLY A O 1
ATOM 1235 N N . ASP A 1 151 ? 8.617 -7.424 -9.865 1.00 74.12 151 ASP A N 1
ATOM 1236 C CA . ASP A 1 151 ? 9.886 -7.016 -9.222 1.00 74.12 151 ASP A CA 1
ATOM 1237 C C . ASP A 1 151 ? 10.605 -5.864 -9.970 1.00 74.12 151 ASP A C 1
ATOM 1239 O O . ASP A 1 151 ? 11.617 -5.327 -9.517 1.00 74.12 151 ASP A O 1
ATOM 1243 N N . GLY A 1 152 ? 10.058 -5.460 -11.119 1.00 82.81 152 GLY A N 1
ATOM 1244 C CA . GLY A 1 152 ? 10.513 -4.367 -11.964 1.00 82.81 152 GLY A CA 1
ATOM 1245 C C . GLY A 1 152 ? 9.455 -3.966 -12.997 1.00 82.81 152 GLY A C 1
ATOM 1246 O O . GLY A 1 152 ? 8.271 -4.297 -12.875 1.00 82.81 152 GLY A O 1
ATOM 1247 N N . PHE A 1 153 ? 9.886 -3.247 -14.030 1.00 86.88 153 PHE A N 1
ATOM 1248 C CA . PHE A 1 153 ? 9.053 -2.776 -15.134 1.00 86.88 153 PHE A CA 1
ATOM 1249 C C . PHE A 1 153 ? 9.183 -3.715 -16.331 1.00 86.88 153 PHE A C 1
ATOM 1251 O O . PHE A 1 153 ? 10.290 -4.054 -16.744 1.00 86.88 153 PHE A O 1
ATOM 1258 N N . VAL A 1 154 ? 8.056 -4.106 -16.928 1.00 89.00 154 VAL A N 1
ATOM 1259 C CA . VAL A 1 154 ? 8.051 -4.913 -18.154 1.00 89.00 154 VAL A CA 1
ATOM 1260 C C . VAL A 1 154 ? 7.685 -4.037 -19.339 1.00 89.00 154 VAL A C 1
ATOM 1262 O O . VAL A 1 154 ? 6.540 -3.599 -19.464 1.00 89.00 1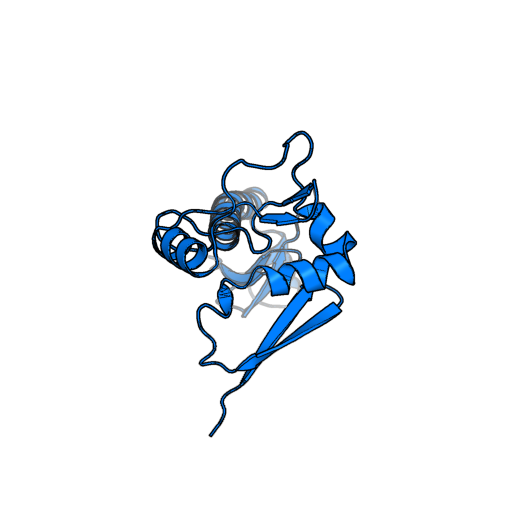54 VAL A O 1
ATOM 1265 N N . PHE A 1 155 ? 8.636 -3.811 -20.239 1.00 90.12 155 PHE A N 1
ATOM 1266 C CA . PHE A 1 155 ? 8.400 -3.075 -21.477 1.00 90.12 155 PHE A CA 1
ATOM 1267 C C . PHE A 1 155 ? 8.196 -4.038 -22.639 1.00 90.12 155 PHE A C 1
ATOM 1269 O O . PHE A 1 155 ? 8.901 -5.033 -22.753 1.00 90.12 155 PHE A O 1
ATOM 1276 N N . ARG A 1 156 ? 7.248 -3.743 -23.524 1.00 91.25 156 ARG A N 1
ATOM 1277 C CA . ARG A 1 156 ? 7.078 -4.428 -24.807 1.00 91.25 156 ARG A CA 1
ATOM 1278 C C . ARG A 1 156 ? 7.427 -3.471 -25.933 1.00 91.25 156 ARG A C 1
ATOM 1280 O O . ARG A 1 156 ? 6.888 -2.366 -25.973 1.00 91.25 156 ARG A O 1
ATOM 1287 N N . GLU A 1 157 ? 8.273 -3.913 -26.854 1.00 90.81 157 GLU A N 1
ATOM 1288 C CA . GLU A 1 157 ? 8.470 -3.219 -28.123 1.00 90.81 157 GLU A CA 1
ATOM 1289 C C . GLU A 1 157 ? 7.342 -3.605 -29.093 1.00 90.81 157 GLU A C 1
ATOM 1291 O O . GLU A 1 157 ? 6.988 -4.776 -29.236 1.00 90.81 157 GLU A O 1
ATOM 1296 N N . MET A 1 158 ? 6.709 -2.601 -29.699 1.00 90.62 158 MET A N 1
ATOM 1297 C CA . MET A 1 158 ? 5.417 -2.773 -30.364 1.00 90.62 158 MET A CA 1
ATOM 1298 C C . MET A 1 158 ? 5.491 -3.359 -31.778 1.00 90.62 158 MET A C 1
ATOM 1300 O O . MET A 1 158 ? 4.491 -3.914 -32.232 1.00 90.62 158 MET A O 1
ATOM 1304 N N . SER A 1 159 ? 6.625 -3.258 -32.476 1.00 87.00 159 SER A N 1
ATOM 1305 C CA . SER A 1 159 ? 6.776 -3.798 -33.836 1.00 87.00 159 SER A CA 1
ATOM 1306 C C . SER A 1 159 ? 7.141 -5.288 -33.861 1.00 87.00 159 SER A C 1
ATOM 1308 O O . SER A 1 159 ? 6.639 -6.034 -34.699 1.00 87.00 159 SER A O 1
ATOM 1310 N N . SER A 1 160 ? 7.973 -5.728 -32.921 1.00 86.44 160 SER A N 1
ATOM 1311 C CA . SER A 1 160 ? 8.478 -7.098 -32.772 1.00 86.44 160 SER A CA 1
ATOM 1312 C C . SER A 1 160 ? 7.709 -7.914 -31.734 1.00 86.44 160 SER A C 1
ATOM 1314 O O . SER A 1 160 ? 7.686 -9.140 -31.804 1.00 86.44 160 SER A O 1
ATOM 1316 N N . GLY A 1 161 ? 7.087 -7.252 -30.753 1.00 86.31 161 GLY A N 1
ATOM 1317 C CA . GLY A 1 161 ? 6.438 -7.899 -29.614 1.00 86.31 161 GLY A CA 1
ATOM 1318 C C . GLY A 1 161 ? 7.399 -8.379 -28.521 1.00 86.31 161 GLY A C 1
ATOM 1319 O O . GLY A 1 161 ? 6.923 -8.924 -27.521 1.00 86.31 161 GLY A O 1
ATOM 1320 N N . ILE A 1 162 ? 8.714 -8.167 -28.674 1.00 87.81 162 ILE A N 1
ATOM 1321 C CA . ILE A 1 162 ? 9.724 -8.551 -27.678 1.00 87.81 162 ILE A CA 1
ATOM 1322 C C . ILE A 1 162 ? 9.444 -7.833 -26.352 1.00 87.81 162 ILE A C 1
ATOM 1324 O O . ILE A 1 162 ? 9.094 -6.649 -26.332 1.00 87.81 162 ILE A O 1
ATOM 1328 N N . GLN A 1 163 ? 9.595 -8.563 -25.244 1.00 88.50 163 GLN A N 1
ATOM 1329 C CA . GLN A 1 163 ? 9.454 -8.039 -23.889 1.00 88.50 163 GLN A CA 1
ATOM 1330 C C . GLN A 1 163 ? 10.804 -7.932 -23.178 1.00 88.50 163 GLN A C 1
ATOM 1332 O O . GLN A 1 163 ? 11.659 -8.804 -23.316 1.00 88.50 163 GLN A O 1
ATOM 1337 N N . PHE A 1 164 ? 10.950 -6.876 -22.383 1.00 83.88 164 PHE A N 1
ATOM 1338 C CA . PHE A 1 164 ? 12.149 -6.519 -21.636 1.00 83.88 164 PHE A CA 1
ATOM 1339 C C . PHE A 1 164 ? 11.789 -6.350 -20.167 1.00 83.88 164 PHE A C 1
ATOM 1341 O O . PHE A 1 164 ? 10.873 -5.594 -19.837 1.00 83.88 164 PHE A O 1
ATOM 1348 N N . HIS A 1 165 ? 12.515 -7.042 -19.295 1.00 85.12 165 HIS A N 1
ATOM 1349 C CA . HIS A 1 165 ? 12.388 -6.890 -17.852 1.00 85.12 165 HIS A CA 1
ATOM 1350 C C . HIS A 1 165 ? 13.446 -5.913 -17.359 1.00 85.12 165 HIS A C 1
ATOM 1352 O O . HIS A 1 165 ? 14.640 -6.190 -17.436 1.00 85.12 165 HIS A O 1
ATOM 1358 N N . TRP A 1 166 ? 12.989 -4.771 -16.863 1.00 79.00 166 TRP A N 1
ATOM 1359 C CA . TRP A 1 166 ? 13.830 -3.752 -16.270 1.00 79.00 166 TRP A CA 1
ATOM 1360 C C . TRP A 1 166 ? 13.701 -3.797 -14.751 1.00 79.00 166 TRP A C 1
ATOM 1362 O O . TRP A 1 166 ? 12.671 -3.410 -14.198 1.00 79.00 166 TRP A O 1
ATOM 1372 N N . ASN A 1 167 ? 14.754 -4.247 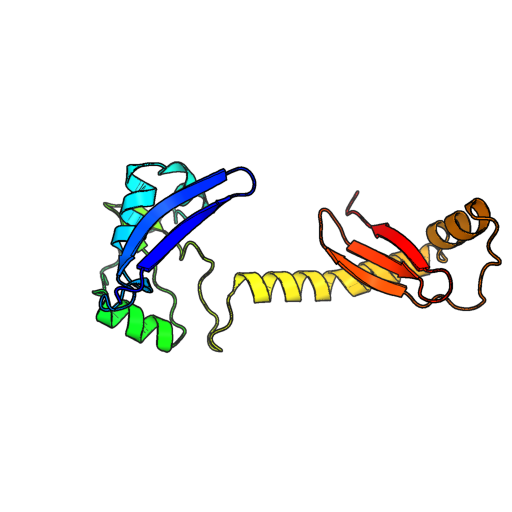-14.075 1.00 80.31 167 ASN A N 1
ATOM 1373 C CA . ASN A 1 167 ? 14.811 -4.289 -12.618 1.00 80.31 167 ASN A CA 1
ATOM 1374 C C . ASN A 1 167 ? 15.745 -3.193 -12.108 1.00 80.31 167 ASN A C 1
ATOM 1376 O O . ASN A 1 167 ? 16.789 -2.934 -12.705 1.00 80.31 167 ASN A O 1
ATOM 1380 N N . PHE A 1 168 ? 15.420 -2.602 -10.959 1.00 64.00 168 PHE A N 1
ATOM 1381 C CA . PHE A 1 168 ? 16.370 -1.759 -10.237 1.00 64.00 168 PHE A CA 1
ATOM 1382 C C . PHE A 1 168 ? 17.490 -2.637 -9.678 1.00 64.00 168 PHE A C 1
ATOM 1384 O O . PHE A 1 168 ? 17.380 -3.188 -8.589 1.00 64.00 168 PHE A O 1
ATOM 1391 N N . SER A 1 169 ? 18.555 -2.805 -10.456 1.00 51.62 169 SER A N 1
ATOM 1392 C CA . SER A 1 169 ? 19.823 -3.360 -9.985 1.00 51.62 169 SER A CA 1
ATOM 1393 C C . SER A 1 169 ? 20.858 -2.241 -10.001 1.00 51.62 169 SER A C 1
ATOM 1395 O O . SER A 1 169 ? 21.637 -2.121 -10.945 1.00 51.62 169 SER A O 1
ATOM 1397 N N . SER A 1 170 ? 20.820 -1.387 -8.979 1.00 38.22 170 SER A N 1
ATOM 1398 C CA . SER A 1 170 ? 21.884 -0.428 -8.659 1.00 38.22 170 SER A CA 1
ATOM 1399 C C . SER A 1 170 ? 21.837 -0.075 -7.183 1.00 38.22 170 SER A C 1
ATOM 1401 O O . SER A 1 170 ? 20.775 0.446 -6.772 1.00 38.22 170 SER A O 1
#